Protein AF-E2C2X3-F1 (afdb_monomer)

Secondary structure (DSSP, 8-state):
-------TTEEEEEETTEEEEEE-S--GGG-SEEEE--SSS--EEEE-----TT--------------------HHHHHHHHHHHHHHHHHHHHHHHHHHHH-

InterPro domains:
  IPR037448 Zwei Ig domain protein zig-8 [PTHR23279] (1-80)

pLDDT: mean 77.74, std 14.07, range [43.0, 94.25]

Solvent-accessible surface area (backbone atoms only — not comparable to full-atom values): 6829 Å² total; per-residue (Å²): 124,87,84,77,68,84,48,91,46,50,49,75,46,82,52,100,89,53,70,45,82,45,72,47,86,80,49,66,86,70,40,42,77,51,67,51,70,56,92,88,55,83,65,50,73,48,79,44,86,56,79,72,85,83,63,71,74,79,78,76,76,74,73,82,80,68,84,68,75,76,76,64,88,58,64,62,62,59,49,52,52,54,50,50,57,50,49,55,51,49,52,52,50,50,52,52,50,52,53,66,71,74,108

Organism: Harpegnathos saltator (NCBI:txid610380)

Radius of gyration: 38.61 Å; Cα contacts (8 Å, |Δi|>4): 62; chains: 1; bounding box: 50×49×97 Å

Sequence (103 aa):
MINYDNEPGVRVEPTRNGSILVVEKVKLSHGANYTCLPSNARPTHIMIHVIEEEEKPAAMHGGDRRNSEATSPSNDLLAFIVLSFALDTLVSRSFLYLIRHVT

Foldseek 3Di:
DDDPPVDVQWDWADDPVAIDTTGPPDDQVPQAKDKGDDPPDDIDIDGHGDDDPPPPPPPPPPDDPDDPPPPDPPCVVVVVVVVVVVVVVVVVVVVVVVVVVVD

Structure (mmCIF, N/CA/C/O backbone):
data_AF-E2C2X3-F1
#
_entry.id   AF-E2C2X3-F1
#
loop_
_atom_site.group_PDB
_atom_site.id
_atom_site.type_symbol
_atom_site.label_atom_id
_atom_site.label_alt_id
_atom_site.label_comp_id
_atom_site.label_asym_id
_atom_site.label_entity_id
_atom_site.label_seq_id
_atom_site.pdbx_PDB_ins_code
_atom_site.Cartn_x
_atom_site.Cartn_y
_atom_site.Cartn_z
_atom_site.occupancy
_atom_site.B_iso_or_equiv
_atom_site.auth_seq_id
_atom_site.auth_comp_id
_atom_site.auth_asym_id
_atom_site.auth_atom_id
_atom_site.pdbx_PDB_model_num
ATOM 1 N N . MET A 1 1 ? 0.632 -7.382 -19.036 1.00 43.00 1 MET A N 1
ATOM 2 C CA . MET A 1 1 ? -0.778 -6.976 -19.209 1.00 43.00 1 MET A CA 1
ATOM 3 C C . MET A 1 1 ? -1.207 -6.393 -17.874 1.00 43.00 1 MET A C 1
ATOM 5 O O . MET A 1 1 ? -1.060 -7.085 -16.877 1.00 43.00 1 MET A O 1
ATOM 9 N N . ILE A 1 2 ? -1.537 -5.101 -17.831 1.00 46.94 2 ILE A N 1
ATOM 10 C CA . ILE A 1 2 ? -1.836 -4.366 -16.590 1.00 46.94 2 ILE A CA 1
ATOM 11 C C . ILE A 1 2 ? -3.300 -4.651 -16.250 1.00 46.94 2 ILE A C 1
ATOM 13 O O . ILE A 1 2 ? -4.164 -4.371 -17.078 1.00 46.94 2 ILE A O 1
ATOM 17 N N . ASN A 1 3 ? -3.573 -5.261 -15.094 1.00 50.19 3 ASN A N 1
ATOM 18 C CA . ASN A 1 3 ? -4.950 -5.442 -14.641 1.00 50.19 3 ASN A CA 1
ATOM 19 C C . ASN A 1 3 ? -5.433 -4.118 -14.037 1.00 50.19 3 ASN A C 1
ATOM 21 O O . ASN A 1 3 ? -4.919 -3.683 -13.008 1.00 50.19 3 ASN A O 1
ATOM 25 N N . TYR A 1 4 ? -6.364 -3.463 -14.726 1.00 55.88 4 TYR A N 1
ATOM 26 C CA . TYR A 1 4 ? -7.050 -2.264 -14.261 1.00 55.88 4 TYR A CA 1
ATOM 27 C C . TYR A 1 4 ? -8.282 -2.728 -13.495 1.00 55.88 4 TYR A C 1
ATOM 29 O O . TYR A 1 4 ? -9.367 -2.836 -14.069 1.00 55.88 4 TYR A O 1
ATOM 37 N N . ASP A 1 5 ? -8.119 -3.057 -12.216 1.00 58.03 5 ASP A N 1
ATOM 38 C CA . ASP A 1 5 ? -9.294 -3.177 -11.365 1.00 58.03 5 ASP A CA 1
ATOM 39 C C . ASP A 1 5 ? -9.934 -1.783 -11.323 1.00 58.03 5 ASP A C 1
ATOM 41 O O . ASP A 1 5 ? -9.349 -0.824 -10.821 1.00 58.03 5 ASP A O 1
ATOM 45 N N . ASN A 1 6 ? -11.100 -1.660 -11.966 1.00 59.22 6 ASN A N 1
ATOM 46 C CA . ASN A 1 6 ? -11.891 -0.434 -12.106 1.00 59.22 6 ASN A CA 1
A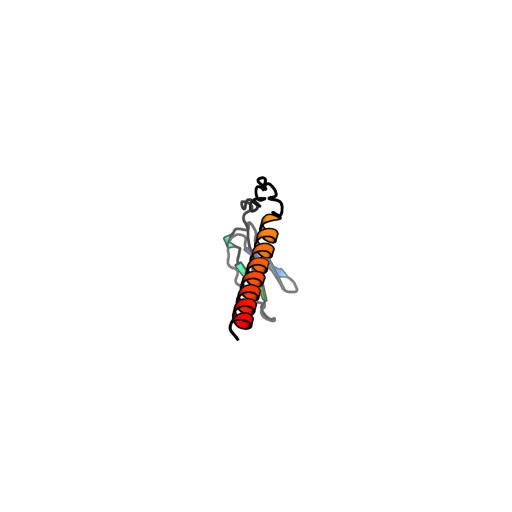TOM 47 C C . ASN A 1 6 ? -12.538 -0.041 -10.765 1.00 59.22 6 ASN A C 1
ATOM 49 O O . ASN A 1 6 ? -13.737 0.240 -10.697 1.00 59.22 6 ASN A O 1
ATOM 53 N N . GLU A 1 7 ? -11.771 -0.067 -9.679 1.00 67.12 7 GLU A N 1
ATOM 54 C CA . GLU A 1 7 ? -12.224 0.460 -8.406 1.00 67.12 7 GLU A CA 1
ATOM 55 C C . GLU A 1 7 ? -12.233 1.996 -8.497 1.00 67.12 7 GLU A C 1
ATOM 57 O O . GLU A 1 7 ? -11.227 2.603 -8.883 1.00 67.12 7 GLU A O 1
ATOM 62 N N . PRO A 1 8 ? -13.360 2.665 -8.191 1.00 71.19 8 PRO A N 1
ATOM 63 C CA . PRO A 1 8 ? -13.439 4.118 -8.264 1.00 71.19 8 PRO A CA 1
ATOM 64 C C . PRO A 1 8 ? -12.367 4.779 -7.388 1.00 71.19 8 PRO A C 1
ATOM 66 O O . PRO A 1 8 ? -12.427 4.698 -6.164 1.00 71.19 8 PRO A O 1
ATOM 69 N N . GLY A 1 9 ? -11.417 5.471 -8.021 1.00 78.94 9 GLY A N 1
ATOM 70 C CA . GLY A 1 9 ? -10.312 6.156 -7.344 1.00 78.94 9 GLY A CA 1
ATOM 71 C C . GLY A 1 9 ? -8.957 5.457 -7.461 1.00 78.94 9 GLY A C 1
ATOM 72 O O . GLY A 1 9 ? -7.956 6.077 -7.126 1.00 78.94 9 GLY A O 1
ATOM 73 N N . VAL A 1 10 ? -8.876 4.232 -7.988 1.00 85.88 10 VAL A N 1
ATOM 74 C CA . VAL A 1 10 ? -7.597 3.557 -8.265 1.00 85.88 10 VAL A CA 1
ATOM 75 C C . VAL A 1 10 ? -7.271 3.678 -9.752 1.00 85.88 10 VAL A C 1
ATOM 77 O O . VAL A 1 10 ? -8.065 3.302 -10.611 1.00 85.88 10 VAL A O 1
ATOM 80 N N . ARG A 1 11 ? -6.096 4.216 -10.086 1.00 86.81 11 ARG A N 1
ATOM 81 C CA . ARG A 1 11 ? -5.634 4.341 -11.476 1.00 86.81 11 ARG A CA 1
ATOM 82 C C . ARG A 1 11 ? -4.134 4.142 -11.599 1.00 86.81 11 ARG A C 1
ATOM 84 O O . ARG A 1 11 ? -3.377 4.421 -10.675 1.00 86.81 11 ARG A O 1
ATOM 91 N N . VAL A 1 12 ? -3.704 3.672 -12.766 1.00 86.56 12 VAL A N 1
ATOM 92 C CA . VAL A 1 12 ? -2.290 3.460 -13.088 1.00 86.56 12 VAL A CA 1
ATOM 93 C C . VAL A 1 12 ? -1.912 4.330 -14.278 1.00 86.56 12 VAL A C 1
ATOM 95 O O . VAL A 1 12 ? -2.485 4.192 -15.358 1.00 86.56 12 VAL A O 1
ATOM 98 N N . GLU A 1 13 ? -0.936 5.210 -14.091 1.00 89.31 13 GLU A N 1
ATOM 99 C CA . GLU A 1 13 ? -0.416 6.097 -15.127 1.00 89.31 13 GLU A CA 1
ATOM 100 C C . GLU A 1 13 ? 0.905 5.550 -15.688 1.00 89.31 13 GLU A C 1
ATOM 102 O O . GLU A 1 13 ? 1.856 5.338 -14.931 1.00 89.31 13 GLU A O 1
ATOM 107 N N . PRO A 1 14 ? 1.020 5.307 -17.003 1.00 88.00 14 PRO A N 1
ATOM 108 C CA . PRO A 1 14 ? 2.284 4.904 -17.602 1.00 88.00 14 PRO A CA 1
ATOM 109 C C . PRO A 1 14 ? 3.274 6.076 -17.635 1.00 88.00 14 PRO A C 1
ATOM 111 O O . PRO A 1 14 ? 2.917 7.220 -17.907 1.00 88.00 14 PRO A O 1
ATOM 114 N N . THR A 1 15 ? 4.552 5.777 -17.423 1.00 89.69 15 THR A N 1
ATOM 115 C CA . THR A 1 15 ? 5.668 6.720 -17.570 1.00 89.69 15 THR A CA 1
ATOM 116 C C . THR A 1 15 ? 6.693 6.159 -18.554 1.00 89.69 15 THR A C 1
ATOM 118 O O . THR A 1 15 ? 6.598 5.009 -18.980 1.00 89.69 15 THR A O 1
ATOM 121 N N . ARG A 1 16 ? 7.714 6.950 -18.914 1.00 89.12 16 ARG A N 1
ATOM 122 C CA . ARG A 1 16 ? 8.776 6.492 -19.830 1.00 89.12 16 ARG A CA 1
ATOM 123 C C . ARG A 1 16 ? 9.525 5.255 -19.318 1.00 89.12 16 ARG A C 1
ATOM 125 O O . ARG A 1 16 ? 9.946 4.441 -20.130 1.00 89.12 16 ARG A O 1
ATOM 132 N N . ASN A 1 17 ? 9.663 5.111 -17.998 1.00 88.06 17 ASN A N 1
ATOM 133 C CA . ASN A 1 17 ? 10.496 4.078 -17.375 1.00 88.06 17 ASN A CA 1
ATOM 134 C C . ASN A 1 17 ? 9.701 3.132 -16.450 1.00 88.06 17 ASN A C 1
ATOM 136 O O . ASN A 1 17 ? 10.307 2.375 -15.696 1.00 88.06 17 ASN A O 1
ATOM 140 N N . GLY A 1 18 ? 8.366 3.175 -16.460 1.00 88.12 18 GLY A N 1
ATOM 141 C CA . GLY A 1 18 ? 7.547 2.373 -15.548 1.00 88.12 18 GLY A CA 1
ATOM 142 C C . GLY A 1 18 ? 6.103 2.854 -15.467 1.00 88.12 18 GLY A C 1
ATOM 143 O O . GLY A 1 18 ? 5.558 3.370 -16.438 1.00 88.12 18 GLY A O 1
ATOM 144 N N . SER A 1 19 ? 5.488 2.732 -14.297 1.00 89.50 19 SER A N 1
ATOM 145 C CA . SER A 1 19 ? 4.105 3.150 -14.051 1.00 89.50 19 SER A CA 1
ATOM 146 C C . SER A 1 19 ? 3.941 3.727 -12.649 1.00 89.50 19 SER A C 1
ATOM 148 O O . SER A 1 19 ? 4.628 3.295 -11.725 1.00 89.50 19 SER A O 1
ATOM 150 N N . ILE A 1 20 ? 3.010 4.660 -12.487 1.00 90.56 20 ILE A N 1
ATOM 151 C CA . ILE A 1 20 ? 2.629 5.261 -11.208 1.00 90.56 20 ILE A CA 1
ATOM 152 C C . ILE A 1 20 ? 1.251 4.731 -10.827 1.00 90.56 20 ILE A C 1
ATOM 154 O O . ILE A 1 20 ? 0.314 4.830 -11.612 1.00 90.56 20 ILE A O 1
ATOM 158 N N . LEU A 1 21 ? 1.126 4.177 -9.623 1.00 90.69 21 LEU A N 1
ATOM 159 C CA . LEU A 1 21 ? -0.162 3.841 -9.025 1.00 90.69 21 LEU A CA 1
ATOM 160 C C . LEU A 1 21 ? -0.681 5.057 -8.250 1.00 90.69 21 LEU A C 1
ATOM 162 O O . LEU A 1 21 ? 0.015 5.573 -7.378 1.00 90.69 21 LEU A O 1
ATOM 166 N N . VAL A 1 22 ? -1.902 5.487 -8.549 1.00 90.94 22 VAL A N 1
ATOM 167 C CA . VAL A 1 22 ? -2.595 6.578 -7.862 1.00 90.94 22 VAL A CA 1
ATOM 168 C C . VAL A 1 22 ? -3.860 6.020 -7.218 1.00 90.94 22 VAL A C 1
ATOM 170 O O . VAL A 1 22 ? -4.687 5.418 -7.899 1.00 90.94 22 VAL A O 1
ATOM 173 N N . VAL A 1 23 ? -4.003 6.235 -5.909 1.00 89.81 23 VAL A N 1
ATOM 174 C CA . VAL A 1 23 ? -5.183 5.851 -5.124 1.00 89.81 23 VAL A CA 1
ATOM 175 C C . VAL A 1 23 ? -5.784 7.113 -4.509 1.00 89.81 23 VAL A C 1
ATOM 177 O O . VAL A 1 23 ? -5.240 7.693 -3.571 1.00 89.81 23 VAL A O 1
ATOM 180 N N . GLU A 1 24 ? -6.900 7.565 -5.061 1.00 89.12 24 GLU A N 1
ATOM 18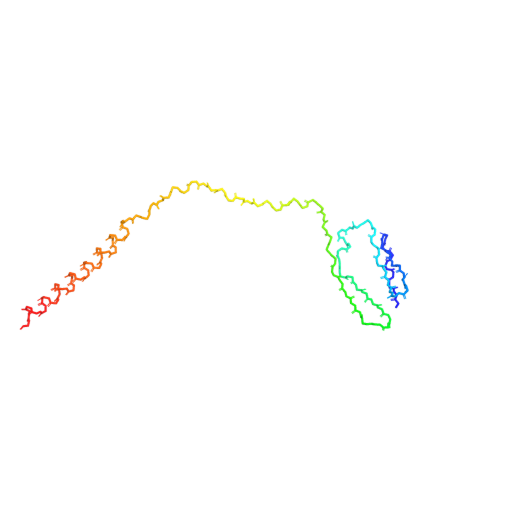1 C CA . GLU A 1 24 ? -7.686 8.698 -4.585 1.00 89.12 24 GLU A CA 1
ATOM 182 C C . GLU A 1 24 ? -8.733 8.229 -3.569 1.00 89.12 24 GLU A C 1
ATOM 184 O O . GLU A 1 24 ? -9.226 7.105 -3.646 1.00 89.12 24 GLU A O 1
ATOM 189 N N . LYS A 1 25 ? -9.110 9.109 -2.630 1.00 88.12 25 LYS A N 1
ATOM 190 C CA . LYS A 1 25 ? -10.121 8.821 -1.592 1.00 88.12 25 LYS A CA 1
ATOM 191 C C . LYS A 1 25 ? -9.824 7.501 -0.861 1.00 88.12 25 LYS A C 1
ATOM 193 O O . LYS A 1 25 ? -10.641 6.580 -0.866 1.00 88.12 25 LYS A O 1
ATOM 198 N N . VAL A 1 26 ? -8.625 7.413 -0.277 1.00 88.00 26 VAL A N 1
ATOM 199 C CA . VAL A 1 26 ? -8.119 6.201 0.380 1.00 88.00 26 VAL A CA 1
ATOM 200 C C . VAL A 1 26 ? -9.104 5.698 1.444 1.00 88.00 26 VAL A C 1
ATOM 202 O O . VAL A 1 26 ? -9.583 6.475 2.265 1.00 88.00 26 VAL A O 1
ATOM 205 N N . LYS A 1 27 ? -9.395 4.394 1.419 1.00 88.88 27 LYS A N 1
ATOM 206 C CA . LYS A 1 27 ? -10.211 3.669 2.400 1.00 88.88 27 LYS A CA 1
ATOM 207 C C . LYS A 1 27 ? -9.367 2.582 3.051 1.00 88.88 27 LYS A C 1
ATOM 209 O O . LYS A 1 27 ? -8.384 2.139 2.457 1.00 88.88 27 LYS A O 1
ATOM 214 N N . LEU A 1 28 ? -9.800 2.077 4.206 1.00 89.56 28 LEU A N 1
ATOM 215 C CA . LEU A 1 28 ? -9.164 0.924 4.856 1.00 89.56 28 LEU A CA 1
ATOM 216 C C . LEU A 1 28 ? -9.032 -0.295 3.924 1.00 89.56 28 LEU A C 1
ATOM 218 O O . LEU A 1 28 ? -8.036 -1.010 3.992 1.00 89.56 28 LEU A O 1
ATOM 222 N N . SER A 1 29 ? -9.982 -0.492 2.999 1.00 87.44 29 SER A N 1
ATOM 223 C CA . SER A 1 29 ? -9.948 -1.573 2.000 1.00 87.44 29 SER A CA 1
ATOM 224 C C . SER A 1 29 ? -8.779 -1.484 1.018 1.00 87.44 29 SER A C 1
ATOM 226 O O . SER A 1 29 ? -8.412 -2.492 0.424 1.00 87.44 29 SER A O 1
ATOM 228 N N . HIS A 1 30 ? -8.170 -0.307 0.855 1.00 90.25 30 HIS A N 1
ATOM 229 C CA . HIS A 1 30 ? -6.994 -0.137 0.005 1.00 90.25 30 HIS A CA 1
ATOM 230 C C . HIS A 1 30 ? -5.693 -0.562 0.711 1.00 90.25 30 HIS A C 1
ATOM 232 O O . HIS A 1 30 ? -4.630 -0.512 0.094 1.00 90.25 30 HIS A O 1
ATOM 238 N N . GLY A 1 31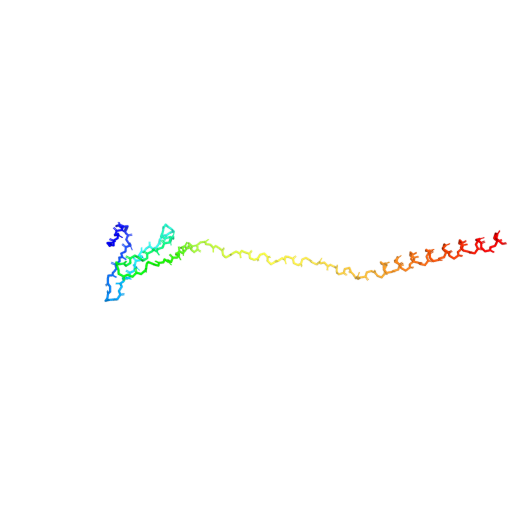 ? -5.730 -0.964 1.987 1.00 91.75 31 GLY A N 1
ATOM 239 C CA . GLY A 1 31 ? -4.578 -1.545 2.676 1.00 91.75 31 GLY A CA 1
ATOM 240 C C . GLY A 1 31 ? -4.298 -2.960 2.173 1.00 91.75 31 GLY A C 1
ATOM 241 O O . GLY A 1 31 ? -5.015 -3.896 2.516 1.00 91.75 31 GLY A O 1
ATOM 242 N N . ALA A 1 32 ? -3.272 -3.120 1.337 1.00 90.69 32 ALA A N 1
ATOM 243 C CA . ALA A 1 32 ? -2.975 -4.383 0.668 1.00 90.69 32 ALA A CA 1
ATOM 244 C C . ALA A 1 32 ? -1.510 -4.478 0.217 1.00 90.69 32 ALA A C 1
ATOM 246 O O . ALA A 1 32 ? -0.738 -3.520 0.306 1.00 90.69 32 ALA A O 1
ATOM 247 N N . ASN A 1 33 ? -1.143 -5.651 -0.306 1.00 93.62 33 ASN A N 1
ATOM 248 C CA . ASN A 1 33 ? 0.137 -5.873 -0.965 1.00 93.62 33 ASN A CA 1
ATOM 249 C C . ASN A 1 33 ? 0.029 -5.549 -2.463 1.00 93.62 33 ASN A C 1
ATOM 251 O O . ASN A 1 33 ? -0.535 -6.319 -3.243 1.00 93.62 33 ASN A O 1
ATOM 255 N N . TYR A 1 34 ? 0.582 -4.411 -2.865 1.00 90.75 34 TYR A N 1
ATOM 256 C CA . TYR A 1 34 ? 0.573 -3.947 -4.245 1.00 90.75 34 TYR A CA 1
ATOM 257 C C . TYR A 1 34 ? 1.794 -4.480 -4.979 1.00 90.75 34 TYR A C 1
ATOM 259 O O . TYR A 1 34 ? 2.931 -4.222 -4.586 1.00 90.75 34 TYR A O 1
ATOM 267 N N . THR A 1 35 ? 1.560 -5.199 -6.076 1.00 91.38 35 THR A N 1
ATOM 268 C CA . THR A 1 35 ? 2.630 -5.799 -6.880 1.00 91.38 35 THR A CA 1
ATOM 269 C C . THR A 1 35 ? 2.771 -5.084 -8.216 1.00 91.38 35 THR A C 1
ATOM 271 O O . THR A 1 35 ? 1.827 -4.996 -8.997 1.00 91.38 35 THR A O 1
ATOM 274 N N . CYS A 1 36 ? 3.982 -4.623 -8.517 1.00 89.56 36 CYS A N 1
ATOM 275 C CA . CYS A 1 36 ? 4.363 -4.180 -9.848 1.00 89.56 36 CYS A CA 1
ATOM 276 C C . CYS A 1 36 ? 4.793 -5.400 -10.677 1.00 89.56 36 CYS A C 1
ATOM 278 O O . CYS A 1 36 ? 5.797 -6.044 -10.362 1.00 89.56 36 CYS A O 1
ATOM 280 N N . LEU A 1 37 ? 4.039 -5.711 -11.737 1.00 90.25 37 LEU A N 1
ATOM 281 C CA . LEU A 1 37 ? 4.340 -6.777 -12.700 1.00 90.25 37 LEU A CA 1
ATOM 282 C C . LEU A 1 37 ? 4.707 -6.192 -14.079 1.00 90.25 37 LEU A C 1
ATOM 284 O O . LEU A 1 37 ? 3.851 -6.108 -14.966 1.00 90.25 37 LEU A O 1
ATOM 288 N N . PRO A 1 38 ? 5.971 -5.787 -14.293 1.00 88.69 38 PRO A N 1
ATOM 289 C CA . PRO A 1 38 ? 6.445 -5.375 -15.610 1.00 88.69 38 PRO A CA 1
ATOM 290 C C . PRO A 1 38 ? 6.564 -6.580 -16.558 1.00 88.69 38 PRO A C 1
ATOM 292 O O . PRO A 1 38 ? 6.777 -7.711 -16.131 1.00 88.69 38 PRO A O 1
ATOM 295 N N . SER A 1 39 ? 6.462 -6.346 -17.869 1.00 88.06 39 SER A N 1
ATOM 296 C CA . SER A 1 39 ? 6.556 -7.413 -18.882 1.00 88.06 39 SER A CA 1
ATOM 297 C C . SER A 1 39 ? 7.987 -7.867 -19.185 1.00 88.06 39 SER A C 1
ATOM 299 O O . SER A 1 39 ? 8.178 -8.931 -19.763 1.00 88.06 39 SER A O 1
ATOM 301 N N . ASN A 1 40 ? 8.986 -7.050 -18.852 1.00 88.94 40 ASN A N 1
ATOM 302 C CA . ASN A 1 40 ? 10.388 -7.221 -19.248 1.00 88.94 40 ASN A CA 1
ATOM 303 C C . ASN A 1 40 ? 11.378 -7.112 -18.073 1.00 88.94 40 ASN A C 1
ATOM 305 O O . ASN A 1 40 ? 12.582 -7.020 -18.296 1.00 88.94 40 ASN A O 1
ATOM 309 N N . ALA A 1 41 ? 10.891 -7.099 -16.833 1.00 88.19 41 ALA A N 1
ATOM 310 C CA . ALA A 1 41 ? 11.720 -7.026 -15.635 1.00 88.19 41 ALA A CA 1
ATOM 311 C C . ALA A 1 41 ? 11.146 -7.925 -14.532 1.00 88.19 41 ALA A C 1
ATOM 313 O O . ALA A 1 41 ? 10.067 -8.500 -14.673 1.00 88.19 41 ALA A O 1
ATOM 314 N N . ARG A 1 42 ? 11.886 -8.080 -13.432 1.00 93.00 42 ARG A N 1
ATOM 315 C CA . ARG A 1 42 ? 11.421 -8.883 -12.297 1.00 93.00 42 ARG A CA 1
ATOM 316 C C . ARG A 1 42 ? 10.295 -8.152 -11.550 1.00 93.00 42 ARG A C 1
ATOM 318 O O . ARG A 1 42 ? 10.456 -6.960 -11.283 1.00 93.00 42 ARG A O 1
ATOM 325 N N . PRO A 1 43 ? 9.199 -8.841 -11.181 1.00 92.25 43 PRO A N 1
ATOM 326 C CA . PRO A 1 43 ? 8.168 -8.272 -10.322 1.00 92.25 43 PRO A CA 1
ATOM 327 C C . PRO A 1 43 ? 8.696 -7.867 -8.944 1.00 92.25 43 PRO A C 1
ATOM 329 O O . PRO A 1 43 ? 9.623 -8.485 -8.418 1.00 92.25 43 PRO A O 1
ATOM 332 N N . THR A 1 44 ? 8.067 -6.860 -8.345 1.00 92.50 44 THR A N 1
ATOM 333 C CA . THR A 1 44 ? 8.335 -6.412 -6.970 1.00 92.50 44 THR A CA 1
ATOM 334 C C . THR A 1 44 ?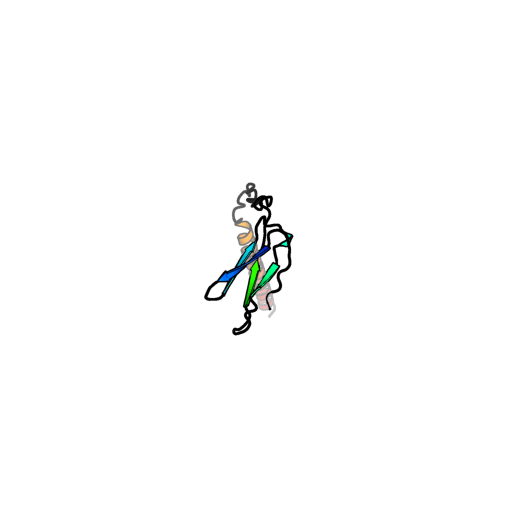 7.043 -5.970 -6.295 1.00 92.50 44 THR A C 1
ATOM 336 O O . THR A 1 44 ? 6.072 -5.658 -6.984 1.00 92.50 44 THR A O 1
ATOM 339 N N . HIS A 1 45 ? 7.010 -5.956 -4.966 1.00 94.25 45 HIS A N 1
ATOM 340 C CA . HIS A 1 45 ? 5.795 -5.694 -4.206 1.00 94.25 45 HIS A CA 1
ATOM 341 C C . HIS A 1 45 ? 6.043 -4.792 -2.993 1.00 94.25 45 HIS A C 1
ATOM 343 O O . HIS A 1 45 ? 7.152 -4.748 -2.461 1.00 94.25 45 HIS A O 1
ATOM 349 N N . ILE A 1 46 ? 5.003 -4.071 -2.572 1.00 93.62 46 ILE A N 1
ATOM 350 C CA . ILE A 1 46 ? 5.000 -3.205 -1.391 1.00 93.62 46 ILE A CA 1
ATOM 351 C C . ILE A 1 46 ? 3.728 -3.448 -0.578 1.00 93.62 46 ILE A C 1
ATOM 353 O O . ILE A 1 46 ? 2.646 -3.600 -1.139 1.00 93.62 46 ILE A O 1
ATOM 357 N N . MET A 1 47 ? 3.844 -3.448 0.748 1.00 93.94 47 MET A N 1
ATOM 358 C CA . MET A 1 47 ? 2.685 -3.494 1.638 1.00 93.94 47 MET A CA 1
ATOM 359 C C . MET A 1 47 ? 2.269 -2.072 2.011 1.00 93.94 47 MET A C 1
ATOM 361 O O . MET A 1 47 ? 3.089 -1.303 2.513 1.00 93.94 47 MET A O 1
ATOM 365 N N . ILE A 1 48 ? 1.002 -1.732 1.785 1.00 93.31 48 ILE A N 1
ATOM 366 C CA . ILE A 1 48 ? 0.410 -0.461 2.207 1.00 93.31 48 ILE A CA 1
ATOM 367 C C . ILE A 1 48 ? -0.495 -0.722 3.409 1.00 93.31 48 ILE A C 1
ATOM 369 O O . ILE A 1 48 ? -1.408 -1.543 3.340 1.00 93.31 48 ILE A O 1
ATOM 373 N N . HIS A 1 49 ? -0.267 0.017 4.492 1.00 93.25 49 HIS A N 1
ATOM 374 C CA . HIS A 1 49 ? -1.140 0.040 5.662 1.00 93.25 49 HIS A CA 1
ATOM 375 C C . HIS A 1 49 ? -1.908 1.362 5.689 1.00 93.25 49 HIS A C 1
ATOM 377 O O . HIS A 1 49 ? -1.301 2.430 5.650 1.00 93.25 49 HIS A O 1
ATOM 383 N N . VAL A 1 50 ? -3.238 1.284 5.738 1.00 91.94 50 VAL A N 1
ATOM 384 C CA . VAL A 1 50 ? -4.129 2.444 5.867 1.00 91.94 50 VAL A CA 1
ATOM 385 C C . VAL A 1 50 ? -4.669 2.458 7.291 1.00 91.94 50 VAL A C 1
ATOM 387 O O . VAL A 1 50 ? -5.140 1.431 7.772 1.00 91.94 50 VAL A O 1
ATOM 390 N N . ILE A 1 51 ? -4.584 3.608 7.954 1.00 89.94 51 ILE A N 1
ATOM 391 C CA . ILE A 1 51 ? -5.013 3.802 9.342 1.00 89.94 51 ILE A CA 1
ATOM 392 C C . ILE A 1 51 ? -6.065 4.914 9.341 1.00 89.94 51 ILE A C 1
ATOM 394 O O . ILE A 1 51 ? -5.872 5.940 8.688 1.00 89.94 51 ILE A O 1
ATOM 398 N N . GLU A 1 52 ? -7.180 4.706 10.039 1.00 84.44 52 GLU A N 1
ATOM 399 C CA . GLU A 1 52 ? -8.142 5.773 10.328 1.00 84.44 52 GLU A CA 1
ATOM 400 C C . GLU A 1 52 ? -7.639 6.578 11.535 1.00 84.44 52 GLU A C 1
ATOM 402 O O . GLU A 1 52 ? -7.274 6.004 12.558 1.00 84.44 52 GLU A O 1
ATOM 407 N N . GLU A 1 53 ? -7.620 7.910 11.433 1.00 74.06 53 GLU A N 1
ATOM 408 C CA . GLU A 1 53 ? -7.111 8.807 12.490 1.00 74.06 53 GLU A CA 1
ATOM 409 C C . GLU A 1 53 ? -7.882 8.720 13.826 1.00 74.06 53 GLU A C 1
ATOM 411 O O . GLU A 1 53 ? -7.473 9.329 14.811 1.00 74.06 53 GLU A O 1
ATOM 416 N N . GLU A 1 54 ? -8.974 7.949 13.908 1.00 65.44 54 GLU A N 1
ATOM 417 C CA . GLU A 1 54 ? -9.704 7.714 15.163 1.00 65.44 54 GLU A CA 1
ATOM 418 C C . GLU A 1 54 ? -8.960 6.784 16.146 1.00 65.44 54 GLU A C 1
ATOM 420 O O . GLU A 1 54 ? -9.465 6.478 17.231 1.00 65.44 54 GLU A O 1
ATOM 425 N N . GLU A 1 55 ? -7.739 6.346 15.828 1.00 59.09 55 GLU A N 1
ATOM 426 C CA . GLU A 1 55 ? -6.878 5.722 16.826 1.00 59.09 55 GLU A CA 1
ATOM 427 C C . GLU A 1 55 ? -6.412 6.785 17.833 1.00 59.09 55 GLU A C 1
ATOM 429 O O . GLU A 1 55 ? -5.401 7.468 17.662 1.00 59.09 55 GLU A O 1
ATOM 434 N N . LYS A 1 56 ? -7.179 6.934 18.924 1.00 65.75 56 LYS A N 1
ATOM 435 C CA . LYS A 1 56 ? -6.716 7.621 20.136 1.00 65.75 56 LYS A CA 1
ATOM 436 C C . LYS A 1 56 ? -5.317 7.082 20.450 1.00 65.75 56 LYS A C 1
ATOM 438 O O . LYS A 1 56 ? -5.202 5.865 20.620 1.00 65.75 56 LYS A O 1
ATOM 443 N N . PRO A 1 57 ? -4.278 7.937 20.555 1.00 66.75 57 PRO A N 1
ATOM 444 C CA . PRO A 1 57 ? -2.941 7.467 20.878 1.00 66.75 57 PRO A CA 1
ATOM 445 C C . PRO A 1 57 ? -3.042 6.608 22.132 1.00 66.75 57 PRO A C 1
ATOM 447 O O . PRO A 1 57 ? -3.705 7.012 23.094 1.00 66.75 57 PRO A O 1
ATOM 450 N N . ALA A 1 58 ? -2.453 5.410 22.085 1.00 65.88 58 ALA A N 1
ATOM 451 C CA . ALA A 1 58 ? -2.463 4.480 23.202 1.00 65.88 58 ALA A CA 1
ATOM 452 C C . ALA A 1 58 ? -2.158 5.260 24.483 1.00 65.88 58 ALA A C 1
ATOM 454 O O . ALA A 1 58 ? -1.111 5.904 24.594 1.00 65.88 58 ALA A O 1
ATOM 455 N N . ALA A 1 59 ? -3.106 5.264 25.421 1.00 65.81 59 ALA A N 1
ATOM 456 C CA . ALA A 1 59 ? -2.912 5.926 26.693 1.00 65.81 59 ALA A CA 1
ATOM 457 C C . ALA A 1 59 ? -1.734 5.227 27.373 1.00 65.81 59 ALA A C 1
ATOM 459 O O . ALA A 1 59 ? -1.874 4.118 27.891 1.00 65.81 59 ALA A O 1
ATOM 460 N N . MET A 1 60 ? -0.558 5.857 27.347 1.00 66.62 60 MET A N 1
ATOM 461 C CA . MET A 1 60 ? 0.520 5.494 28.248 1.00 66.62 60 MET A CA 1
ATOM 462 C C . MET A 1 60 ? -0.035 5.721 29.647 1.00 66.62 60 MET A C 1
ATOM 464 O O . MET A 1 60 ? -0.089 6.852 30.130 1.00 66.62 60 MET A O 1
ATOM 468 N N . HIS A 1 61 ? -0.511 4.648 30.275 1.00 68.44 61 HIS A N 1
ATOM 469 C CA . HIS A 1 61 ? -0.827 4.640 31.687 1.00 68.44 61 HIS A CA 1
ATOM 470 C C . HIS A 1 61 ? 0.503 4.842 32.413 1.00 68.44 61 HIS A C 1
ATOM 472 O O . HIS A 1 61 ? 1.228 3.892 32.705 1.00 68.44 61 HIS A O 1
ATOM 478 N N . GLY A 1 62 ? 0.877 6.113 32.593 1.00 64.06 62 GLY A N 1
ATOM 479 C CA . GLY A 1 62 ? 1.956 6.526 33.466 1.00 64.06 62 GLY A CA 1
ATOM 480 C C . GLY A 1 62 ? 1.585 6.011 34.838 1.00 64.06 62 GLY A C 1
ATOM 481 O O . GLY A 1 62 ? 0.675 6.547 35.462 1.00 64.06 62 GLY A O 1
ATOM 482 N N . GLY A 1 63 ? 2.212 4.897 35.220 1.00 60.47 63 GLY A N 1
ATOM 483 C CA . GLY A 1 63 ? 1.896 4.189 36.444 1.00 60.47 63 GLY A CA 1
ATOM 484 C C . GLY A 1 63 ? 1.837 5.173 37.599 1.00 60.47 63 GLY A C 1
ATOM 485 O O . GLY A 1 63 ? 2.796 5.907 37.850 1.00 60.47 63 GLY A O 1
ATOM 486 N N . ASP A 1 64 ? 0.683 5.178 38.255 1.00 58.44 64 ASP A N 1
ATOM 487 C CA . ASP A 1 64 ? 0.426 5.829 39.527 1.00 58.44 64 ASP A CA 1
ATOM 488 C C . ASP A 1 64 ? 1.571 5.440 40.480 1.00 58.44 64 ASP A C 1
ATOM 490 O O . ASP A 1 64 ? 1.590 4.345 41.050 1.00 58.44 64 ASP A O 1
ATOM 494 N N . ARG A 1 65 ? 2.576 6.312 40.636 1.00 56.84 65 ARG A N 1
ATOM 495 C CA . ARG A 1 65 ? 3.561 6.205 41.718 1.00 56.84 65 ARG A CA 1
ATOM 496 C C . ARG A 1 65 ? 2.839 6.586 43.005 1.00 56.84 65 ARG A C 1
ATOM 498 O O . ARG A 1 65 ? 3.019 7.673 43.543 1.00 56.84 65 ARG A O 1
ATOM 505 N N . ARG A 1 66 ? 1.985 5.686 43.490 1.00 58.62 66 ARG A N 1
ATOM 506 C CA . ARG A 1 66 ? 1.518 5.728 44.872 1.00 58.62 66 ARG A CA 1
ATOM 507 C C . ARG A 1 66 ? 2.744 5.534 45.747 1.00 58.62 66 ARG A C 1
ATOM 509 O O . ARG A 1 66 ? 3.506 4.601 45.513 1.00 58.62 66 ARG A O 1
ATOM 516 N N . ASN A 1 67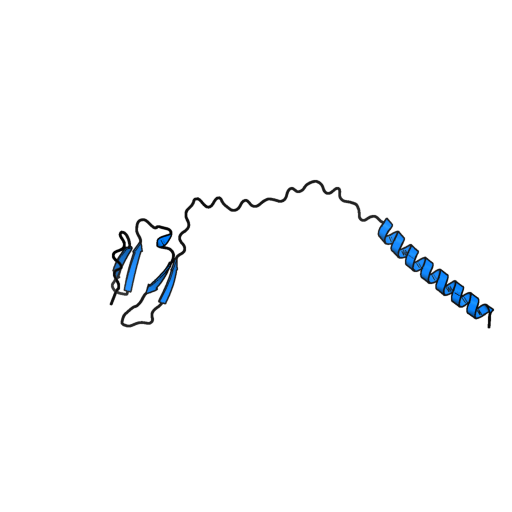 ? 2.928 6.446 46.699 1.00 57.06 67 ASN A N 1
ATOM 517 C CA . ASN A 1 67 ? 3.888 6.363 47.794 1.00 57.06 67 ASN A CA 1
ATOM 518 C C . ASN A 1 67 ? 4.111 4.906 48.224 1.00 57.06 67 ASN A C 1
ATOM 520 O O . ASN A 1 67 ? 3.323 4.349 48.985 1.00 57.06 67 ASN A O 1
ATOM 524 N N . SER A 1 68 ? 5.202 4.301 47.769 1.00 50.03 68 SER A N 1
ATOM 525 C CA . SER A 1 68 ? 5.841 3.254 48.543 1.00 50.03 68 SER A CA 1
ATOM 526 C C . SER A 1 68 ? 6.734 4.004 49.506 1.00 50.03 68 SER A C 1
ATOM 528 O O . SER A 1 68 ? 7.804 4.482 49.134 1.00 50.03 68 SER A O 1
ATOM 530 N N . GLU A 1 69 ? 6.216 4.195 50.718 1.00 52.34 69 GLU A N 1
ATOM 531 C CA . GLU A 1 69 ? 7.029 4.357 51.913 1.00 52.34 69 GLU A CA 1
ATOM 532 C C . GLU A 1 69 ? 8.247 3.454 51.738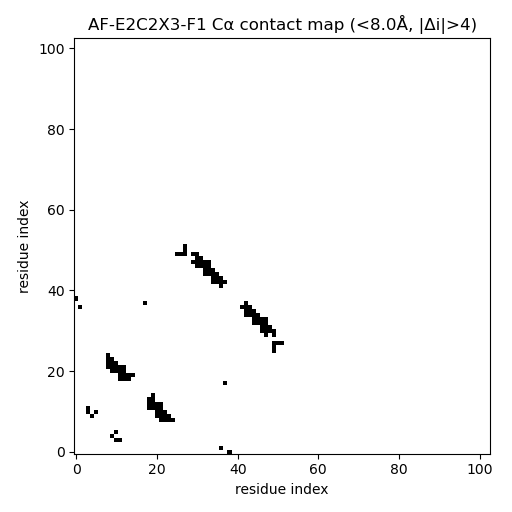 1.00 52.34 69 GLU A C 1
ATOM 534 O O . GLU A 1 69 ? 8.112 2.236 51.610 1.00 52.34 69 GLU A O 1
ATOM 539 N N . ALA A 1 70 ? 9.414 4.069 51.546 1.00 52.06 70 ALA A N 1
ATOM 540 C CA . ALA A 1 70 ? 10.651 3.336 51.416 1.00 52.06 70 ALA A CA 1
ATOM 541 C C . ALA A 1 70 ? 10.841 2.625 52.751 1.00 52.06 70 ALA A C 1
ATOM 543 O O . ALA A 1 70 ? 11.330 3.222 53.708 1.00 52.06 70 ALA A O 1
ATOM 544 N N . THR A 1 71 ? 10.399 1.369 52.835 1.00 57.00 71 THR A N 1
ATOM 545 C CA . THR A 1 71 ? 10.844 0.461 53.876 1.00 57.00 71 THR A CA 1
ATOM 546 C C . THR A 1 71 ? 12.351 0.442 53.722 1.00 57.00 71 THR A C 1
ATOM 548 O O . THR A 1 71 ? 12.893 -0.080 52.744 1.00 57.00 71 THR A O 1
ATOM 551 N N . SER A 1 72 ? 13.015 1.146 54.635 1.00 61.28 72 SER A N 1
ATOM 552 C CA . SER A 1 72 ? 14.456 1.107 54.793 1.00 61.28 72 SER A CA 1
ATOM 553 C C . SER A 1 72 ? 14.894 -0.357 54.743 1.00 61.28 72 SER A C 1
ATOM 555 O O . SER A 1 72 ? 14.146 -1.221 55.210 1.00 61.28 72 SER A O 1
ATOM 557 N N . PRO A 1 73 ? 16.063 -0.689 54.170 1.00 56.88 73 PRO A N 1
ATOM 558 C CA . PRO A 1 73 ? 16.587 -2.038 5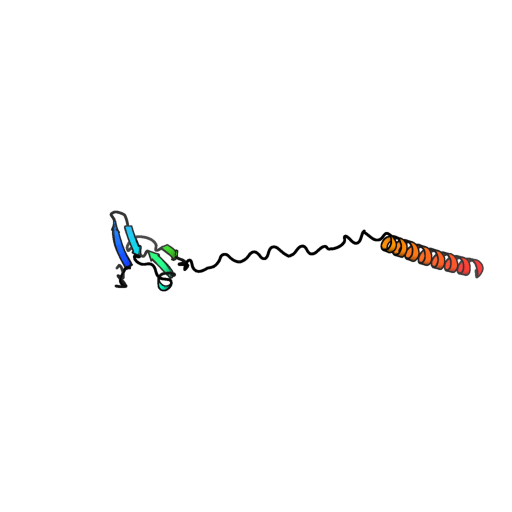4.308 1.00 56.88 73 PRO A CA 1
ATOM 559 C C . PRO A 1 73 ? 16.726 -2.301 55.810 1.00 56.88 73 PRO A C 1
ATOM 561 O O . PRO A 1 73 ? 17.596 -1.746 56.479 1.00 56.88 73 PRO A O 1
ATOM 564 N N . SER A 1 74 ? 15.780 -3.059 56.358 1.00 65.38 74 SER A N 1
ATOM 565 C CA . SER A 1 74 ? 15.675 -3.334 57.778 1.00 65.38 74 SER A CA 1
ATOM 566 C C . SER A 1 74 ? 16.912 -4.132 58.164 1.00 65.38 74 SER A C 1
ATOM 568 O O . SER A 1 74 ? 17.056 -5.287 57.752 1.00 65.38 74 SER A O 1
ATOM 570 N N . ASN A 1 75 ? 17.801 -3.510 58.945 1.00 64.75 75 ASN A N 1
ATOM 571 C CA . ASN A 1 75 ? 18.973 -4.140 59.565 1.00 64.75 75 ASN A CA 1
ATOM 572 C C . ASN A 1 75 ? 18.625 -5.469 60.267 1.00 64.75 75 ASN A C 1
ATOM 574 O O . ASN A 1 75 ? 19.498 -6.313 60.460 1.00 64.75 75 ASN A O 1
ATOM 578 N N . ASP A 1 76 ? 17.347 -5.675 60.581 1.00 67.75 76 ASP A N 1
ATOM 579 C CA . ASP A 1 76 ? 16.775 -6.906 61.110 1.00 67.75 76 ASP A CA 1
ATOM 580 C C . ASP A 1 76 ? 17.100 -8.139 60.257 1.00 67.75 76 ASP A C 1
ATOM 582 O O . ASP A 1 76 ? 17.502 -9.156 60.815 1.00 67.75 76 ASP A O 1
ATOM 586 N N . LEU A 1 77 ? 17.026 -8.077 58.919 1.00 77.31 77 LEU A N 1
ATOM 587 C CA . LEU A 1 77 ? 17.306 -9.259 58.086 1.00 77.31 77 LEU A CA 1
ATOM 588 C C . LEU A 1 77 ? 18.771 -9.707 58.210 1.00 77.31 77 LEU A C 1
ATOM 590 O O . LEU A 1 77 ? 19.051 -10.899 58.327 1.00 77.31 77 LEU A O 1
ATOM 594 N N . LEU A 1 78 ? 19.708 -8.754 58.233 1.00 78.31 78 LEU A N 1
ATOM 595 C CA . LEU A 1 78 ? 21.125 -9.053 58.444 1.00 78.31 78 LEU A CA 1
ATOM 596 C C . LEU A 1 78 ? 21.381 -9.573 59.862 1.00 78.31 78 LEU A C 1
ATOM 598 O O . LEU A 1 78 ? 22.161 -10.511 60.029 1.00 78.31 78 LEU A O 1
ATOM 602 N N . ALA A 1 79 ? 20.695 -9.025 60.869 1.00 81.94 79 ALA A N 1
ATOM 603 C CA . ALA A 1 79 ? 20.783 -9.511 62.242 1.00 81.94 79 ALA A CA 1
ATOM 604 C C . ALA A 1 79 ? 20.300 -10.968 62.367 1.00 81.94 79 ALA A C 1
ATOM 606 O O . ALA A 1 79 ? 20.971 -11.774 63.012 1.00 81.94 79 ALA A O 1
ATOM 607 N N . PHE A 1 80 ? 19.202 -11.340 61.697 1.00 84.31 80 PHE A N 1
ATOM 608 C CA . PHE A 1 80 ? 18.712 -12.723 61.672 1.00 84.31 80 PHE A CA 1
ATOM 609 C C . PHE A 1 80 ? 19.695 -13.687 61.002 1.00 84.31 80 PHE A C 1
ATOM 611 O O . PHE A 1 80 ? 19.907 -14.794 61.504 1.00 84.31 80 PHE A O 1
ATOM 618 N N . ILE A 1 81 ? 20.334 -13.272 59.904 1.00 87.06 81 ILE A N 1
ATOM 619 C CA . ILE A 1 81 ? 21.346 -14.089 59.223 1.00 87.06 81 ILE A CA 1
ATOM 620 C C . ILE A 1 81 ? 22.548 -14.316 60.149 1.00 87.06 81 ILE A C 1
ATOM 622 O O . ILE A 1 81 ? 22.944 -15.459 60.370 1.00 87.06 81 ILE A O 1
ATOM 626 N N . VAL A 1 82 ? 23.092 -13.253 60.751 1.00 90.12 82 VAL A N 1
ATOM 627 C CA . VAL A 1 82 ? 24.244 -13.352 61.663 1.00 90.12 82 VAL A CA 1
ATOM 628 C C . VAL A 1 82 ? 23.919 -14.214 62.885 1.00 90.12 82 VAL A C 1
ATOM 630 O O . VAL A 1 82 ? 24.736 -15.049 63.275 1.00 90.12 82 VAL A O 1
ATOM 633 N N . LEU A 1 83 ? 22.724 -14.061 63.463 1.00 88.19 83 LEU A N 1
ATOM 634 C CA . LEU A 1 83 ? 22.294 -14.859 64.610 1.00 88.19 83 LEU A CA 1
ATOM 635 C C . LEU A 1 83 ? 22.193 -16.349 64.260 1.00 88.19 83 LEU A C 1
ATOM 637 O O . LEU A 1 83 ? 22.650 -17.184 65.038 1.00 88.19 83 LEU A O 1
ATOM 641 N N . SER A 1 84 ? 21.657 -16.677 63.083 1.00 85.94 84 SER A N 1
ATOM 642 C CA . SER A 1 84 ? 21.532 -18.065 62.622 1.00 85.94 84 SER A CA 1
ATOM 643 C C . SER A 1 84 ? 22.908 -18.732 62.499 1.00 85.94 84 SER A C 1
ATOM 645 O O . SER A 1 84 ? 23.157 -19.755 63.135 1.00 85.94 84 SER A O 1
ATOM 647 N N . PHE A 1 85 ? 23.857 -18.084 61.810 1.00 87.50 85 PHE A N 1
ATOM 648 C CA . PHE A 1 85 ? 25.230 -18.592 61.684 1.00 87.50 85 PHE A CA 1
ATOM 649 C C . PHE A 1 85 ? 25.956 -18.719 63.036 1.00 87.50 85 PHE A C 1
ATOM 651 O O . PHE A 1 85 ? 26.731 -19.660 63.248 1.00 87.50 85 PHE A O 1
ATOM 658 N N . ALA A 1 86 ? 25.727 -17.786 63.966 1.00 88.06 86 ALA A N 1
ATOM 659 C CA . ALA A 1 86 ? 26.332 -17.831 65.295 1.00 88.06 86 ALA A CA 1
ATOM 660 C C . ALA A 1 86 ? 25.813 -19.015 66.129 1.00 88.06 86 ALA A C 1
ATOM 662 O O . ALA A 1 86 ? 26.607 -19.683 66.798 1.00 88.06 86 ALA A O 1
ATOM 663 N N . LEU A 1 87 ? 24.508 -19.304 66.059 1.00 87.81 87 LEU A N 1
ATOM 664 C CA . LEU A 1 87 ? 23.895 -20.449 66.736 1.00 87.81 87 LEU A CA 1
ATOM 665 C C . LEU A 1 87 ? 24.402 -21.777 66.165 1.00 87.81 87 LEU A C 1
ATOM 667 O O . LEU A 1 87 ? 24.812 -22.639 66.943 1.00 87.81 87 LEU A O 1
ATOM 671 N N . ASP A 1 88 ? 24.483 -21.915 64.840 1.00 85.94 88 ASP A N 1
ATOM 672 C CA . ASP A 1 88 ? 25.023 -23.122 64.197 1.00 85.94 88 ASP A CA 1
ATOM 673 C C . ASP A 1 88 ? 26.476 -23.386 64.614 1.00 85.94 88 ASP A C 1
ATOM 675 O O . ASP A 1 88 ? 26.859 -24.507 64.969 1.00 85.94 88 ASP A O 1
ATOM 679 N N . THR A 1 89 ? 27.290 -22.328 64.653 1.00 83.69 89 THR A N 1
ATOM 680 C CA . THR A 1 89 ? 28.685 -22.422 65.097 1.00 83.69 89 THR A CA 1
ATOM 681 C C . THR A 1 89 ? 28.777 -22.824 66.573 1.00 83.69 89 THR A C 1
ATOM 683 O O . THR A 1 89 ? 29.628 -23.637 66.939 1.00 83.69 89 THR A O 1
ATOM 686 N N . LEU A 1 90 ? 27.905 -22.296 67.439 1.00 84.19 90 LEU A N 1
ATOM 687 C CA . LEU A 1 90 ? 27.885 -22.625 68.867 1.00 84.19 90 LEU A CA 1
ATOM 688 C C . LEU A 1 90 ? 27.433 -24.069 69.122 1.00 84.19 90 LEU A C 1
ATOM 690 O O . LEU A 1 90 ? 28.046 -24.759 69.940 1.00 84.19 90 LEU A O 1
ATOM 694 N N . VAL A 1 91 ? 26.412 -24.545 68.406 1.00 85.81 91 VAL A N 1
ATOM 695 C CA . VAL A 1 91 ? 25.938 -25.935 68.483 1.00 85.81 91 VAL A CA 1
ATOM 696 C C . VAL A 1 91 ? 27.038 -26.886 68.024 1.00 85.81 91 VAL A C 1
ATOM 698 O O . VAL A 1 91 ? 27.369 -27.825 68.745 1.00 85.81 91 VAL A O 1
ATOM 701 N N . SER A 1 92 ? 27.683 -26.596 66.891 1.00 80.44 92 SER A N 1
ATOM 702 C CA . SER A 1 92 ? 28.799 -27.399 66.378 1.00 80.44 92 SER A CA 1
ATOM 703 C C . SER A 1 92 ? 29.976 -27.452 67.360 1.00 80.44 92 SER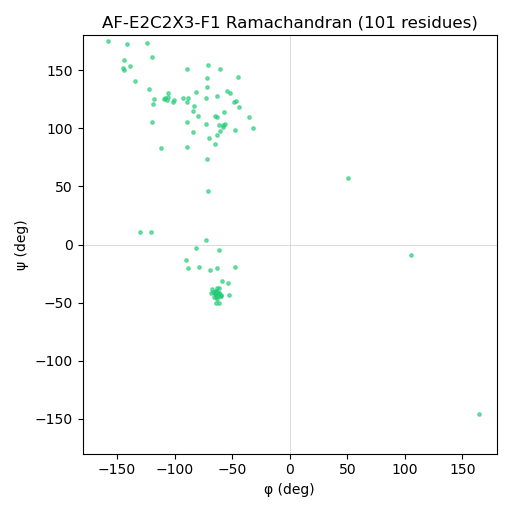 A C 1
ATOM 705 O O . SER A 1 92 ? 30.494 -28.527 67.665 1.00 80.44 92 SER A O 1
ATOM 707 N N . ARG A 1 93 ? 30.359 -26.310 67.952 1.00 81.81 93 ARG A N 1
ATOM 708 C CA . ARG A 1 93 ? 31.423 -26.259 68.971 1.00 81.81 93 ARG A CA 1
ATOM 709 C C . ARG A 1 93 ? 31.057 -27.019 70.243 1.00 81.81 93 ARG A C 1
ATOM 711 O O . ARG A 1 93 ? 31.916 -27.709 70.784 1.00 81.81 93 ARG A O 1
ATOM 718 N N . SER A 1 94 ? 29.812 -26.921 70.702 1.00 79.25 94 SER A N 1
ATOM 719 C CA . SER A 1 94 ? 29.315 -27.662 71.870 1.00 79.25 94 SER A CA 1
ATOM 720 C C . SER A 1 94 ? 29.323 -29.168 71.614 1.00 79.25 94 SER A C 1
ATOM 722 O O . SER A 1 94 ? 29.772 -29.935 72.462 1.00 79.25 94 SER A O 1
ATOM 724 N N . PHE A 1 95 ? 28.904 -29.592 70.420 1.00 79.25 95 PHE A N 1
ATOM 725 C CA . PHE A 1 95 ? 28.911 -30.994 70.010 1.00 79.25 95 PHE A CA 1
ATOM 726 C C . PHE A 1 95 ? 30.339 -31.551 69.932 1.00 79.25 95 PHE A C 1
ATOM 728 O O . PHE A 1 95 ? 30.626 -32.608 70.488 1.00 79.25 95 PHE A O 1
ATOM 735 N N . LEU A 1 96 ? 31.269 -30.799 69.335 1.00 73.31 96 LEU A N 1
ATOM 736 C CA . LEU A 1 96 ? 32.693 -31.150 69.309 1.00 73.31 96 LEU A CA 1
ATOM 737 C C . LEU A 1 96 ? 33.316 -31.184 70.711 1.00 73.31 96 LEU A C 1
ATOM 739 O O . LEU A 1 96 ? 34.152 -32.043 70.984 1.00 73.31 96 LEU A O 1
ATOM 743 N N . TYR A 1 97 ? 32.919 -30.277 71.607 1.00 74.25 97 TYR A N 1
ATOM 744 C CA . TYR A 1 97 ? 33.369 -30.2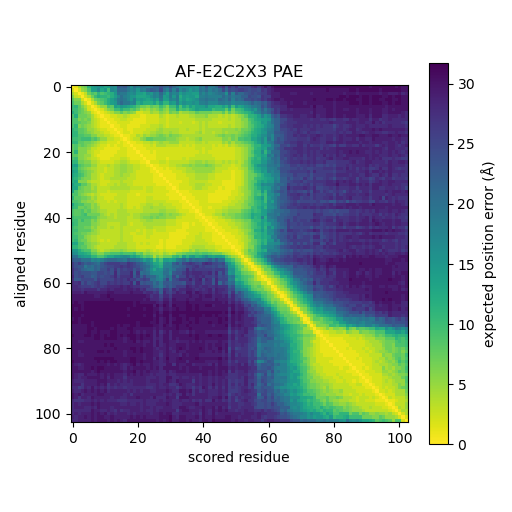87 73.000 1.00 74.25 97 TYR A CA 1
ATOM 745 C C . TYR A 1 97 ? 32.872 -31.534 73.740 1.00 74.25 97 TYR A C 1
ATOM 747 O O . TYR A 1 97 ? 33.652 -32.181 74.435 1.00 74.25 97 TYR A O 1
ATOM 755 N N . LEU A 1 98 ? 31.611 -31.924 73.529 1.00 69.88 98 LEU A N 1
ATOM 756 C CA . LEU A 1 98 ? 31.034 -33.133 74.114 1.00 69.88 98 LEU A CA 1
ATOM 757 C C . LEU A 1 98 ? 31.748 -34.399 73.614 1.00 69.88 98 LEU A C 1
ATOM 759 O O . LEU A 1 98 ? 32.110 -35.249 74.421 1.00 69.88 98 LEU A O 1
ATOM 763 N N . ILE A 1 99 ? 32.030 -34.494 72.309 1.00 72.19 99 ILE A N 1
ATOM 764 C CA . ILE A 1 99 ? 32.792 -35.616 71.734 1.00 72.19 99 ILE A CA 1
ATOM 765 C C . ILE A 1 99 ? 34.196 -35.696 72.350 1.00 72.19 99 ILE A C 1
ATOM 767 O O . ILE A 1 99 ? 34.634 -36.780 72.731 1.00 72.19 99 ILE A O 1
ATOM 771 N N . ARG A 1 100 ? 34.893 -34.558 72.490 1.00 64.56 100 ARG A N 1
ATOM 772 C CA . ARG A 1 100 ? 36.241 -34.511 73.088 1.00 64.56 100 ARG A CA 1
ATOM 773 C C . ARG A 1 100 ? 36.270 -34.804 74.586 1.00 64.56 100 ARG A C 1
ATOM 775 O O . ARG A 1 100 ? 37.333 -35.140 75.079 1.00 64.56 100 ARG A O 1
ATOM 782 N N . HIS A 1 101 ? 35.163 -34.637 75.303 1.00 62.41 101 HIS A N 1
ATOM 783 C CA . HIS A 1 101 ? 35.074 -34.973 76.726 1.00 62.41 101 HIS A CA 1
ATOM 784 C C . HIS A 1 101 ? 34.668 -36.442 76.957 1.00 62.41 101 HIS A C 1
ATOM 786 O O . HIS A 1 101 ? 34.872 -36.980 78.042 1.00 62.41 101 HIS A O 1
ATOM 792 N N . VAL A 1 102 ? 34.058 -37.093 75.962 1.00 61.03 102 VAL A N 1
ATOM 793 C CA . VAL A 1 102 ? 33.609 -38.495 76.043 1.00 61.03 102 VAL A CA 1
ATOM 794 C C . VAL A 1 102 ? 34.687 -39.494 75.576 1.00 61.03 102 VAL A C 1
ATOM 796 O O . VAL A 1 102 ? 34.554 -40.683 75.855 1.00 61.03 102 VAL A O 1
ATOM 799 N N . THR A 1 103 ? 35.760 -39.032 74.918 1.00 52.38 103 THR A N 1
ATOM 800 C CA . THR A 1 103 ? 36.943 -39.843 74.542 1.00 52.38 103 THR A CA 1
ATOM 801 C C . THR A 1 103 ? 38.109 -39.554 75.474 1.00 52.38 103 THR A C 1
ATOM 803 O O . THR A 1 103 ? 38.785 -40.520 75.886 1.00 52.38 103 THR A O 1
#

Mean predicted aligned error: 18.1 Å